Protein AF-H1LKW1-F1 (afdb_monomer_lite)

Organism: NCBI:txid797516

Foldseek 3Di:
DQVLLVVLVVLLVVLVVLLVCCLVPNDLVSLVVSLVSLVVSLVVLVVSLVVVVVDCQFDPDDDPDDGDGDPSSVSSVVSNVVSVVVSVVSVCCNVVNDCVSHDD

Structure (mmCIF, N/CA/C/O backbone):
data_AF-H1LKW1-F1
#
_entry.id   AF-H1LKW1-F1
#
loop_
_atom_site.group_PDB
_atom_site.id
_atom_site.type_symbol
_atom_site.label_atom_id
_atom_site.label_alt_id
_atom_site.label_comp_id
_atom_site.label_asym_id
_atom_site.label_entity_id
_atom_site.label_seq_id
_atom_site.pdbx_PDB_ins_code
_atom_site.Cartn_x
_atom_site.Cartn_y
_atom_site.Cartn_z
_atom_site.occupancy
_atom_site.B_iso_or_equiv
_atom_site.auth_seq_id
_atom_site.auth_comp_id
_atom_site.auth_asym_id
_atom_site.auth_atom_id
_atom_site.pdbx_PDB_model_num
ATOM 1 N N . MET A 1 1 ? 15.725 3.900 -11.790 1.00 59.69 1 MET A N 1
ATOM 2 C CA . MET A 1 1 ? 15.384 2.507 -11.413 1.00 59.69 1 MET A CA 1
ATOM 3 C C . MET A 1 1 ? 15.268 2.371 -9.898 1.00 59.69 1 MET A C 1
ATOM 5 O O . MET A 1 1 ? 14.159 2.177 -9.429 1.00 59.69 1 MET A O 1
ATOM 9 N N . ILE A 1 2 ? 16.325 2.592 -9.114 1.00 66.62 2 ILE A N 1
ATOM 10 C CA . ILE A 1 2 ? 16.284 2.420 -7.643 1.00 66.62 2 ILE A CA 1
ATOM 11 C C . ILE A 1 2 ? 15.253 3.328 -6.935 1.00 66.62 2 ILE A C 1
ATOM 13 O O . ILE A 1 2 ? 14.553 2.863 -6.045 1.00 66.62 2 ILE A O 1
ATOM 17 N N . PHE A 1 3 ? 15.081 4.580 -7.377 1.00 72.12 3 PHE A N 1
ATOM 18 C CA . PHE A 1 3 ? 14.158 5.542 -6.749 1.00 72.12 3 PHE A CA 1
ATOM 19 C C . PHE A 1 3 ? 12.703 5.051 -6.640 1.00 72.12 3 PHE A C 1
ATOM 21 O O . PHE A 1 3 ? 12.098 5.150 -5.581 1.00 72.12 3 PHE A O 1
ATOM 28 N N . ILE A 1 4 ? 12.148 4.469 -7.710 1.00 76.06 4 ILE A N 1
ATOM 29 C CA . ILE A 1 4 ? 10.761 3.969 -7.707 1.00 76.06 4 ILE A CA 1
ATOM 30 C C . ILE A 1 4 ? 10.619 2.756 -6.772 1.00 76.06 4 ILE A C 1
ATOM 32 O O . ILE A 1 4 ? 9.583 2.578 -6.144 1.00 76.06 4 ILE A O 1
ATOM 36 N N . SER A 1 5 ? 11.667 1.940 -6.642 1.00 77.69 5 SER A N 1
ATOM 37 C CA . SER A 1 5 ? 11.679 0.812 -5.707 1.00 77.69 5 SER A CA 1
ATOM 38 C C . SER A 1 5 ? 11.728 1.280 -4.254 1.00 77.69 5 SER A C 1
ATOM 40 O O . SER A 1 5 ? 11.014 0.736 -3.422 1.00 77.69 5 SER A O 1
ATOM 42 N N . ILE A 1 6 ? 12.511 2.323 -3.958 1.00 81.88 6 ILE A N 1
ATOM 43 C CA . ILE A 1 6 ? 12.526 2.955 -2.631 1.00 81.88 6 ILE A CA 1
ATOM 44 C C . ILE A 1 6 ? 11.148 3.546 -2.316 1.00 81.88 6 ILE A C 1
ATOM 46 O O . ILE A 1 6 ? 10.628 3.332 -1.227 1.00 81.88 6 ILE A O 1
ATOM 50 N N . LEU A 1 7 ? 10.527 4.233 -3.278 1.00 84.12 7 LEU A N 1
ATOM 51 C CA . LEU A 1 7 ? 9.194 4.807 -3.104 1.00 84.12 7 LEU A CA 1
ATOM 52 C C . LEU A 1 7 ? 8.131 3.736 -2.809 1.00 84.12 7 LEU A C 1
ATOM 54 O O . LEU A 1 7 ? 7.289 3.952 -1.944 1.00 84.12 7 LEU A O 1
ATOM 58 N N . ALA A 1 8 ? 8.193 2.576 -3.472 1.00 83.50 8 ALA A N 1
ATOM 59 C CA . ALA A 1 8 ? 7.295 1.454 -3.190 1.00 83.50 8 ALA A CA 1
ATOM 60 C C . ALA A 1 8 ? 7.441 0.944 -1.745 1.00 83.50 8 ALA A C 1
ATOM 62 O O . ALA A 1 8 ? 6.442 0.785 -1.053 1.00 83.50 8 ALA A O 1
ATOM 63 N N . ILE A 1 9 ? 8.678 0.788 -1.259 1.00 8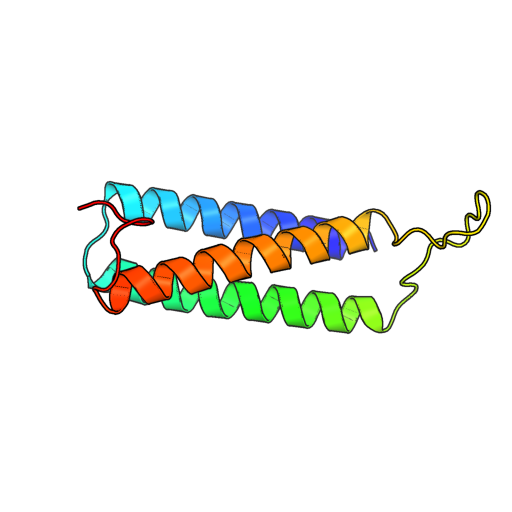5.69 9 ILE A N 1
ATOM 64 C CA . ILE A 1 9 ? 8.946 0.380 0.131 1.00 85.69 9 ILE A CA 1
ATOM 65 C C . ILE A 1 9 ? 8.409 1.417 1.128 1.00 85.69 9 ILE A C 1
ATOM 67 O O . ILE A 1 9 ? 7.853 1.053 2.161 1.00 85.69 9 ILE A O 1
ATOM 71 N N . VAL A 1 10 ? 8.550 2.713 0.827 1.00 89.44 10 VAL A N 1
ATOM 72 C CA . VAL A 1 10 ? 8.004 3.781 1.680 1.00 89.44 10 VAL A CA 1
ATOM 73 C C . VAL A 1 10 ? 6.479 3.698 1.746 1.00 89.44 10 VAL A C 1
ATOM 75 O O . VAL A 1 10 ? 5.918 3.816 2.832 1.00 89.44 10 VAL A O 1
ATOM 78 N N . ILE A 1 11 ? 5.805 3.457 0.617 1.00 88.88 11 ILE A N 1
ATOM 79 C CA . ILE A 1 11 ? 4.347 3.269 0.586 1.00 88.88 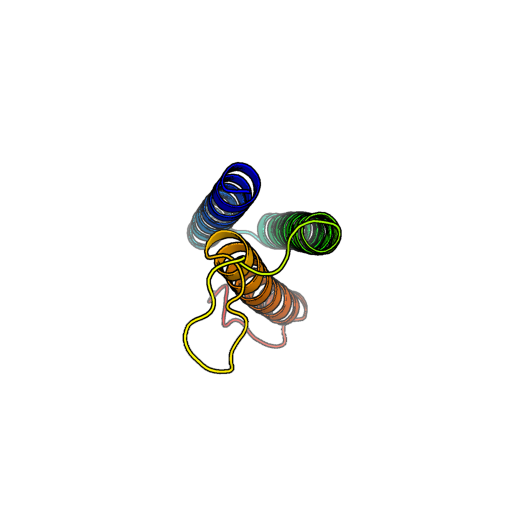11 ILE A CA 1
ATOM 80 C C . ILE A 1 11 ? 3.942 2.076 1.458 1.00 88.88 11 ILE A C 1
ATOM 82 O O . ILE A 1 11 ? 3.033 2.214 2.275 1.00 88.88 11 ILE A O 1
ATOM 86 N N . ASP A 1 12 ? 4.645 0.947 1.348 1.00 87.75 12 ASP A N 1
ATOM 87 C CA . ASP A 1 12 ? 4.374 -0.243 2.163 1.00 87.75 12 ASP A CA 1
ATOM 88 C C . ASP A 1 12 ? 4.525 0.050 3.662 1.00 87.75 12 ASP A C 1
ATOM 90 O O . ASP A 1 12 ? 3.661 -0.318 4.459 1.00 87.75 12 ASP A O 1
ATOM 94 N N . ALA A 1 13 ? 5.584 0.766 4.053 1.00 89.81 13 ALA A N 1
ATOM 95 C CA . ALA A 1 13 ? 5.821 1.145 5.444 1.00 89.81 13 ALA A CA 1
ATOM 96 C C . ALA A 1 13 ? 4.721 2.071 5.992 1.00 89.81 13 ALA A C 1
ATOM 98 O O . ALA A 1 13 ? 4.271 1.895 7.126 1.00 89.81 13 ALA A O 1
ATOM 99 N N . VAL A 1 14 ? 4.249 3.028 5.185 1.00 91.56 14 VAL A N 1
ATOM 100 C CA . VAL A 1 14 ? 3.138 3.916 5.560 1.00 91.56 14 VAL A CA 1
ATOM 101 C C . VAL A 1 14 ? 1.838 3.124 5.722 1.00 91.56 14 VAL A C 1
ATOM 103 O O . VAL A 1 14 ? 1.134 3.324 6.711 1.00 91.56 14 VAL A O 1
ATOM 106 N N . MET A 1 15 ? 1.531 2.200 4.805 1.00 90.75 15 MET A N 1
ATOM 107 C CA . MET A 1 15 ? 0.334 1.351 4.906 1.00 90.75 15 MET A CA 1
ATOM 108 C C . MET A 1 15 ? 0.389 0.436 6.132 1.00 90.75 15 MET A C 1
ATOM 110 O O . MET A 1 15 ? -0.603 0.293 6.845 1.00 90.75 15 MET A O 1
ATOM 114 N N . PHE A 1 16 ? 1.560 -0.124 6.435 1.00 89.00 16 PHE A N 1
ATOM 115 C CA . PHE A 1 16 ? 1.762 -0.921 7.641 1.00 89.00 16 PHE A CA 1
ATOM 116 C C . PHE A 1 16 ? 1.563 -0.094 8.921 1.00 89.00 16 PHE A C 1
ATOM 118 O O . PHE A 1 16 ? 0.874 -0.532 9.842 1.00 89.00 16 PHE A O 1
ATOM 125 N N . GLY A 1 17 ? 2.090 1.133 8.965 1.00 88.06 17 GLY A N 1
ATOM 126 C CA . GLY A 1 17 ? 1.851 2.056 10.077 1.00 88.06 17 GLY A CA 1
ATOM 127 C C . GLY A 1 17 ? 0.369 2.408 10.243 1.00 88.06 17 GLY A C 1
ATOM 128 O O . GLY A 1 17 ? -0.160 2.373 11.355 1.00 88.06 17 GLY A O 1
ATOM 129 N N . ALA A 1 18 ? -0.330 2.672 9.136 1.00 88.19 18 ALA A N 1
ATOM 130 C CA . ALA A 1 18 ? -1.768 2.932 9.143 1.00 88.19 18 ALA A CA 1
ATOM 131 C C . ALA A 1 18 ? -2.579 1.715 9.620 1.00 88.19 18 ALA A C 1
ATOM 133 O O . ALA A 1 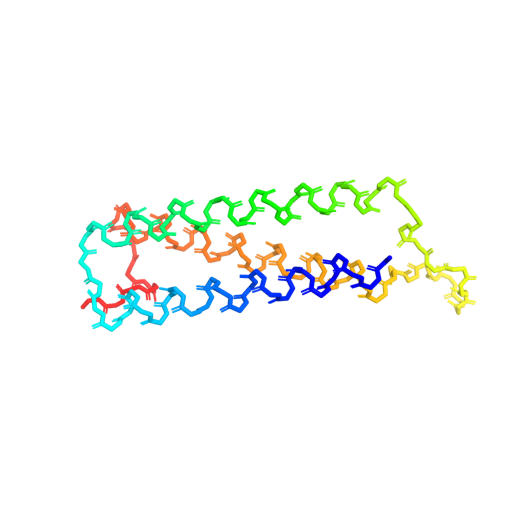18 ? -3.582 1.886 10.314 1.00 88.19 18 ALA A O 1
ATOM 134 N N . TYR A 1 19 ? -2.148 0.497 9.279 1.00 88.31 19 TYR A N 1
ATOM 135 C CA . TYR A 1 19 ? -2.738 -0.735 9.797 1.00 88.31 19 TYR A CA 1
ATOM 136 C C . TYR A 1 19 ? -2.563 -0.852 11.316 1.00 88.31 19 TYR A C 1
ATOM 138 O O . TYR A 1 19 ? -3.549 -1.089 12.005 1.00 88.31 19 TYR A O 1
ATOM 146 N N . ILE A 1 20 ? -1.358 -0.620 11.856 1.00 88.19 20 ILE A N 1
ATOM 147 C CA . ILE A 1 20 ? -1.117 -0.673 13.312 1.00 88.19 20 ILE A CA 1
ATOM 148 C C . ILE A 1 20 ? -2.009 0.328 14.051 1.00 88.19 20 ILE A C 1
ATOM 150 O O . ILE A 1 20 ? -2.614 -0.012 15.067 1.00 88.19 20 ILE A O 1
ATOM 154 N N . PHE A 1 21 ? -2.120 1.552 13.532 1.00 87.12 21 PHE A N 1
ATOM 155 C CA . PHE A 1 21 ? -2.975 2.574 14.130 1.00 87.12 21 PHE A CA 1
ATOM 156 C C . PHE A 1 21 ? -4.445 2.134 14.175 1.00 87.12 21 PHE A C 1
ATOM 158 O O . PHE A 1 21 ? -5.100 2.247 15.211 1.00 87.12 21 PHE A O 1
ATOM 165 N N . GLN A 1 22 ? -4.952 1.581 13.072 1.00 86.31 22 GLN A N 1
ATOM 166 C CA . GLN A 1 22 ? -6.315 1.052 13.005 1.00 86.31 22 GLN A CA 1
ATOM 167 C C . GLN A 1 22 ? -6.506 -0.186 13.880 1.00 86.31 22 GLN A C 1
ATOM 169 O O . GLN A 1 22 ? -7.566 -0.354 14.461 1.00 86.31 22 GLN A O 1
ATOM 174 N N . TYR A 1 23 ? -5.495 -1.036 14.018 1.00 85.38 23 TYR A N 1
ATOM 175 C CA . TYR A 1 23 ? -5.571 -2.200 14.892 1.00 85.38 23 TYR A CA 1
ATOM 176 C C . TYR A 1 23 ? -5.713 -1.797 16.370 1.00 85.38 23 TYR A C 1
ATOM 178 O O . TYR A 1 23 ? -6.443 -2.441 17.114 1.00 85.38 23 TYR A O 1
ATOM 186 N N . GLN A 1 24 ? -5.052 -0.717 16.801 1.00 85.06 24 GLN A N 1
ATOM 187 C CA . GLN A 1 24 ? -5.079 -0.277 18.202 1.00 85.06 24 GLN A CA 1
ATOM 188 C C . GLN A 1 24 ? -6.265 0.631 18.552 1.00 85.06 24 GLN A C 1
ATOM 190 O O . GLN A 1 24 ? -6.811 0.527 19.648 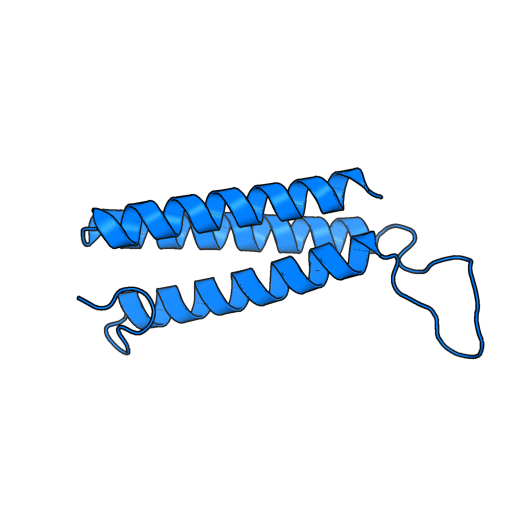1.00 85.06 24 GLN A O 1
ATOM 195 N N . PHE A 1 25 ? -6.659 1.530 17.647 1.00 81.69 25 PHE A N 1
ATOM 196 C CA . PHE A 1 25 ? -7.650 2.581 17.926 1.00 81.69 25 PHE A CA 1
ATOM 197 C C . PHE A 1 25 ? -8.845 2.554 16.965 1.00 81.69 25 PHE A C 1
ATOM 199 O O . PHE A 1 25 ? -9.613 3.517 16.887 1.00 81.69 25 PHE A O 1
ATOM 206 N N . GLY A 1 26 ? -8.989 1.483 16.185 1.00 75.31 26 GLY A N 1
ATOM 207 C CA . GLY A 1 26 ? -9.902 1.457 15.056 1.00 75.31 26 GLY A CA 1
ATOM 208 C C . GLY A 1 26 ? -11.374 1.353 15.435 1.00 75.31 26 GLY A C 1
ATOM 209 O O . GLY A 1 26 ? -11.803 0.458 16.162 1.00 75.31 26 GLY A O 1
ATOM 210 N N . ASN A 1 27 ? -12.174 2.234 14.846 1.00 81.38 27 ASN A N 1
ATOM 211 C CA . ASN A 1 27 ? -13.627 2.155 14.799 1.00 81.38 27 ASN A CA 1
ATOM 212 C C . ASN A 1 27 ? -14.099 1.876 13.356 1.00 81.38 27 ASN A C 1
ATOM 214 O O . ASN A 1 27 ? -13.311 1.813 12.414 1.00 81.38 27 ASN A O 1
ATOM 218 N N . GLN A 1 28 ? -15.408 1.715 13.145 1.00 80.25 28 GLN A N 1
ATOM 219 C CA . GLN A 1 28 ? -15.945 1.410 11.809 1.00 80.25 28 GLN A CA 1
ATOM 220 C C . GLN A 1 28 ? -15.544 2.445 10.739 1.00 80.25 28 GLN A C 1
ATOM 222 O O . GLN A 1 28 ? -15.272 2.093 9.588 1.00 80.25 28 GLN A O 1
ATOM 227 N N . VAL A 1 29 ? -15.479 3.723 11.120 1.00 82.62 29 VAL A N 1
ATOM 228 C CA . VAL A 1 29 ? -15.119 4.819 10.214 1.00 82.62 29 VAL A CA 1
ATOM 229 C C . VAL A 1 29 ? -13.641 4.740 9.837 1.00 82.62 29 VAL A C 1
ATOM 231 O O . VAL A 1 29 ? -13.309 4.854 8.659 1.00 82.62 29 VAL A O 1
ATOM 234 N N . SER A 1 30 ? -12.751 4.471 10.796 1.00 83.38 30 SER A N 1
ATOM 235 C CA . SER A 1 30 ? -11.319 4.345 10.523 1.00 83.38 30 SER A CA 1
ATOM 236 C C . SER A 1 30 ? -11.004 3.153 9.626 1.00 83.38 30 SER A C 1
ATOM 238 O O . SER A 1 30 ? -10.153 3.291 8.758 1.00 83.38 30 SER A O 1
ATOM 240 N N . TYR A 1 31 ? -11.711 2.024 9.769 1.00 82.69 31 TYR A N 1
ATOM 241 C CA . TYR A 1 31 ? -11.529 0.866 8.882 1.00 82.69 31 TYR A CA 1
ATOM 242 C C . TYR A 1 31 ? -11.950 1.171 7.443 1.00 82.69 31 TYR A C 1
ATOM 244 O O . TYR A 1 31 ? -11.274 0.778 6.493 1.00 82.69 31 TYR A O 1
ATOM 252 N N . THR A 1 32 ? -13.032 1.933 7.272 1.00 82.06 32 THR A N 1
ATOM 253 C CA . THR A 1 32 ? -13.499 2.363 5.946 1.00 82.06 32 THR A CA 1
ATOM 254 C C . THR A 1 32 ? -12.505 3.333 5.296 1.00 82.06 32 THR A C 1
ATOM 256 O O . THR A 1 32 ? -12.172 3.195 4.118 1.00 82.06 32 THR A O 1
ATOM 259 N N . LEU A 1 33 ? -11.972 4.288 6.066 1.00 85.81 33 LEU A N 1
ATOM 260 C CA . LEU A 1 33 ? -10.930 5.207 5.596 1.00 85.81 33 LEU A CA 1
ATOM 261 C C . LEU A 1 33 ? -9.612 4.481 5.293 1.00 85.81 33 LEU A C 1
ATOM 263 O O . LEU A 1 33 ? -8.964 4.778 4.290 1.00 85.81 33 LEU A O 1
ATOM 267 N N . GLY A 1 34 ? -9.242 3.500 6.116 1.00 86.62 34 GLY A N 1
ATOM 268 C CA . GLY A 1 34 ? -8.086 2.640 5.889 1.00 86.62 34 GLY A CA 1
ATOM 269 C C . GLY A 1 34 ? -8.208 1.827 4.609 1.00 86.62 34 GLY A C 1
ATOM 270 O O . GLY A 1 34 ? -7.259 1.777 3.832 1.00 86.62 34 GLY A O 1
ATOM 271 N N . MET A 1 35 ? -9.393 1.277 4.323 1.00 86.00 35 MET A N 1
ATOM 272 C CA . MET A 1 35 ? -9.661 0.595 3.056 1.00 86.00 35 MET A CA 1
ATOM 273 C C . MET A 1 35 ? -9.465 1.536 1.863 1.00 86.00 35 MET A C 1
ATOM 275 O O . MET A 1 35 ? -8.800 1.165 0.899 1.00 86.00 35 MET A O 1
ATOM 279 N N . LEU A 1 36 ? -9.998 2.761 1.922 1.00 88.94 36 LEU A N 1
ATOM 280 C CA . LEU A 1 36 ? -9.814 3.748 0.852 1.00 88.94 36 LEU A CA 1
ATOM 281 C C . LEU A 1 36 ? -8.332 4.087 0.640 1.00 88.94 36 LEU A C 1
ATOM 283 O O . LEU A 1 36 ? -7.865 4.104 -0.500 1.00 88.94 36 LEU A O 1
ATOM 287 N N . ALA A 1 37 ? -7.577 4.295 1.720 1.00 89.19 37 ALA A N 1
ATOM 288 C CA . ALA A 1 37 ? -6.136 4.520 1.644 1.00 89.19 37 ALA A CA 1
ATOM 289 C C . ALA A 1 37 ? -5.403 3.319 1.018 1.00 89.19 37 ALA A C 1
ATOM 291 O O . ALA A 1 37 ? -4.570 3.506 0.129 1.00 89.19 37 ALA A O 1
ATOM 292 N N . GLN A 1 38 ? -5.774 2.094 1.402 1.00 88.81 38 GLN A N 1
ATOM 293 C CA . GLN A 1 38 ? -5.222 0.854 0.858 1.00 88.81 38 GLN A CA 1
ATOM 294 C C . GLN A 1 38 ? -5.509 0.715 -0.647 1.00 88.81 38 GLN A C 1
ATOM 296 O O . GLN A 1 38 ? -4.620 0.332 -1.411 1.00 88.81 38 GLN A O 1
ATOM 301 N N . VAL A 1 39 ? -6.718 1.072 -1.108 1.00 89.19 39 VAL A N 1
ATOM 302 C CA . VAL A 1 39 ? -7.071 1.106 -2.541 1.00 89.19 39 VAL A CA 1
ATOM 303 C C . VAL A 1 39 ? -6.169 2.084 -3.289 1.00 89.19 39 VAL A C 1
ATOM 305 O O . VAL A 1 39 ? -5.570 1.715 -4.301 1.00 89.19 39 VAL A O 1
ATOM 308 N N . ILE A 1 40 ? -6.038 3.316 -2.788 1.00 90.88 40 ILE A N 1
ATOM 309 C CA . ILE A 1 40 ? -5.230 4.365 -3.426 1.00 90.88 40 ILE A CA 1
ATOM 310 C C . ILE A 1 40 ? -3.759 3.940 -3.504 1.00 90.88 40 ILE A C 1
ATOM 312 O O . ILE A 1 40 ? -3.142 4.052 -4.565 1.00 90.88 40 ILE A O 1
ATOM 316 N N . ALA A 1 41 ? -3.207 3.396 -2.418 1.00 88.56 41 ALA A N 1
ATOM 317 C CA . ALA A 1 41 ? -1.833 2.903 -2.372 1.00 88.56 41 ALA A CA 1
ATOM 318 C C . ALA A 1 41 ? -1.600 1.750 -3.357 1.00 88.56 41 ALA A C 1
ATOM 320 O O . ALA A 1 41 ? -0.622 1.751 -4.108 1.00 88.56 41 ALA A O 1
ATOM 321 N N . THR A 1 42 ? -2.538 0.803 -3.423 1.00 87.69 42 THR A N 1
ATOM 322 C CA . THR A 1 42 ? -2.466 -0.326 -4.358 1.00 87.69 42 THR A CA 1
ATOM 323 C C . THR A 1 42 ? -2.509 0.160 -5.810 1.00 87.69 42 THR A C 1
ATOM 325 O O . THR A 1 42 ? -1.698 -0.274 -6.629 1.00 87.69 42 THR A O 1
ATOM 328 N N . LEU A 1 43 ? -3.390 1.111 -6.141 1.00 89.12 43 LEU A N 1
ATOM 329 C CA . LEU A 1 43 ? -3.452 1.717 -7.476 1.00 89.12 43 LEU A CA 1
ATOM 330 C C . LEU A 1 43 ? -2.168 2.478 -7.826 1.00 89.12 43 LEU A C 1
ATOM 332 O O . LEU A 1 43 ? -1.682 2.362 -8.954 1.00 89.12 43 LEU A O 1
ATOM 336 N N . ALA A 1 44 ? -1.582 3.203 -6.870 1.00 86.56 44 ALA A N 1
ATOM 337 C CA . ALA A 1 44 ? -0.302 3.879 -7.060 1.00 86.56 44 ALA A CA 1
ATOM 338 C C . ALA A 1 44 ? 0.821 2.874 -7.372 1.00 86.56 44 ALA A C 1
ATOM 340 O O . ALA A 1 44 ? 1.561 3.070 -8.337 1.00 86.56 44 ALA A O 1
ATOM 341 N N . LEU A 1 45 ? 0.903 1.757 -6.639 1.00 84.62 45 LEU A N 1
ATOM 342 C CA . LEU A 1 45 ? 1.871 0.684 -6.901 1.00 84.62 45 LEU A CA 1
ATOM 343 C C . LEU A 1 45 ? 1.659 0.027 -8.274 1.00 84.62 45 LEU A C 1
ATOM 345 O O . LEU A 1 45 ? 2.627 -0.229 -8.995 1.00 84.62 45 LEU A O 1
ATOM 349 N N . VAL A 1 46 ? 0.406 -0.190 -8.688 1.00 84.38 46 VAL A N 1
ATOM 350 C CA . VAL A 1 46 ? 0.078 -0.702 -10.029 1.00 84.38 46 VAL A CA 1
ATOM 351 C C . VAL A 1 46 ? 0.522 0.283 -11.114 1.00 84.38 46 VAL A C 1
ATOM 353 O O . VAL A 1 46 ? 1.181 -0.118 -12.077 1.00 84.38 46 VAL A O 1
ATOM 356 N N . ALA A 1 47 ? 0.230 1.576 -10.957 1.00 82.88 47 ALA A N 1
ATOM 357 C CA . ALA A 1 47 ? 0.655 2.613 -11.896 1.00 82.88 47 ALA A CA 1
ATOM 358 C C . ALA A 1 47 ? 2.188 2.713 -11.978 1.00 82.88 47 ALA A C 1
ATOM 360 O O . ALA A 1 47 ? 2.753 2.815 -13.075 1.00 82.88 47 ALA A O 1
ATOM 361 N N . MET A 1 48 ? 2.879 2.603 -10.838 1.00 78.56 48 MET A N 1
ATOM 362 C CA . MET A 1 48 ? 4.338 2.533 -10.779 1.00 78.56 48 MET A CA 1
ATOM 363 C C . MET A 1 48 ? 4.866 1.301 -11.510 1.00 78.56 48 MET A C 1
ATOM 365 O O . MET A 1 48 ? 5.782 1.442 -12.317 1.00 78.56 48 MET A O 1
ATOM 369 N N . ARG A 1 49 ? 4.264 0.118 -11.326 1.00 78.50 49 ARG A N 1
ATOM 370 C CA . ARG A 1 49 ? 4.630 -1.110 -12.054 1.00 78.50 49 ARG A CA 1
ATOM 371 C C . ARG A 1 49 ? 4.464 -0.957 -13.567 1.00 78.50 49 ARG A C 1
ATOM 373 O O . ARG A 1 49 ? 5.351 -1.365 -14.323 1.00 78.50 49 ARG A O 1
ATOM 380 N N . VAL A 1 50 ? 3.350 -0.386 -14.029 1.00 75.94 50 VAL A N 1
ATOM 381 C CA . VAL A 1 50 ? 3.090 -0.156 -15.464 1.00 75.94 50 VAL A CA 1
ATOM 382 C C . VAL A 1 50 ? 4.075 0.867 -16.038 1.00 75.94 50 VAL A C 1
ATOM 384 O O . VAL A 1 50 ? 4.593 0.677 -17.140 1.00 75.94 50 VAL A O 1
ATOM 387 N N . SER A 1 51 ? 4.413 1.906 -15.275 1.00 69.94 51 SER A N 1
ATOM 388 C CA . SER A 1 51 ? 5.421 2.900 -15.667 1.00 69.94 51 SER A CA 1
ATOM 389 C C . SER A 1 51 ? 6.824 2.285 -15.726 1.00 69.94 51 SER A C 1
ATOM 391 O O . SER A 1 51 ? 7.554 2.494 -16.693 1.00 69.94 51 SER A O 1
ATOM 393 N N . TYR A 1 52 ? 7.167 1.421 -14.766 1.00 67.88 52 TYR A N 1
ATOM 394 C CA . TYR A 1 52 ? 8.396 0.619 -14.771 1.00 67.88 52 TYR A CA 1
ATOM 395 C C . TYR A 1 52 ? 8.464 -0.323 -15.977 1.00 67.88 52 TYR A C 1
ATOM 397 O O . TYR A 1 52 ? 9.521 -0.535 -16.570 1.00 67.88 52 TYR A O 1
ATOM 405 N N . SER A 1 53 ? 7.307 -0.853 -16.371 1.00 60.19 53 SER A N 1
ATOM 406 C CA . SER A 1 53 ? 7.141 -1.715 -17.534 1.00 60.19 53 SER A CA 1
ATOM 407 C C . SER A 1 53 ? 7.385 -0.976 -18.861 1.00 60.19 53 SER A C 1
ATOM 409 O O . SER A 1 53 ? 7.643 -1.616 -19.876 1.00 60.19 53 SER A O 1
ATOM 411 N N . LYS A 1 54 ? 7.379 0.358 -18.907 1.00 57.41 54 LYS A N 1
ATOM 412 C CA . LYS A 1 54 ? 7.793 1.098 -20.112 1.00 57.41 54 LYS A CA 1
ATOM 413 C C . LYS A 1 54 ? 9.319 1.305 -20.207 1.00 57.41 54 LYS A C 1
ATOM 415 O O . LYS A 1 54 ? 9.798 1.709 -21.259 1.00 57.41 54 LYS A O 1
ATOM 420 N N . GLY A 1 55 ? 10.083 0.995 -19.151 1.00 59.19 55 GLY A N 1
ATOM 421 C CA . GLY A 1 55 ? 11.553 1.077 -19.111 1.00 59.19 55 GLY A CA 1
ATOM 422 C C . GLY A 1 55 ? 12.280 -0.267 -19.312 1.00 59.19 55 GLY A C 1
ATOM 423 O O . GLY A 1 55 ? 11.679 -1.271 -19.698 1.00 59.19 55 GLY A O 1
ATOM 424 N N . LYS A 1 56 ? 13.596 -0.312 -19.025 1.00 55.91 56 LYS A N 1
ATOM 425 C CA . LYS A 1 56 ? 14.415 -1.547 -19.039 1.00 55.91 56 LYS A CA 1
ATOM 426 C C . LYS A 1 56 ? 13.937 -2.517 -17.944 1.00 55.91 56 LYS A C 1
ATOM 428 O O . LYS A 1 56 ? 14.429 -2.492 -16.822 1.00 55.91 56 LYS A O 1
ATOM 433 N N . ARG A 1 57 ? 12.964 -3.372 -18.281 1.00 55.75 57 ARG A N 1
ATOM 434 C CA . ARG A 1 57 ? 12.421 -4.428 -17.397 1.00 55.75 57 ARG A CA 1
ATOM 435 C C . ARG A 1 57 ? 13.464 -5.484 -17.016 1.00 55.75 57 ARG A C 1
ATOM 437 O O . ARG A 1 57 ? 13.358 -6.111 -15.966 1.00 55.75 57 ARG A O 1
ATOM 444 N N . TRP A 1 58 ? 14.466 -5.656 -17.867 1.00 54.28 58 TRP A N 1
ATOM 445 C CA . TRP A 1 58 ? 15.419 -6.754 -17.824 1.00 54.28 58 TRP A CA 1
ATOM 446 C C . TRP A 1 58 ? 16.828 -6.199 -17.665 1.00 54.28 58 TRP A C 1
ATOM 448 O O . TRP A 1 58 ? 17.185 -5.213 -18.321 1.00 54.28 58 TRP A O 1
ATOM 458 N N . THR A 1 59 ? 17.621 -6.825 -16.805 1.00 51.06 59 THR A N 1
ATOM 459 C CA . THR A 1 59 ? 19.046 -6.522 -16.699 1.00 51.06 59 THR A CA 1
ATOM 460 C C . THR A 1 59 ? 19.747 -6.885 -18.016 1.00 51.06 59 THR A C 1
ATOM 462 O O . THR A 1 59 ? 19.335 -7.788 -18.746 1.00 51.06 59 THR A O 1
ATOM 465 N N . ASN A 1 60 ? 20.813 -6.156 -18.361 1.00 55.06 60 ASN A N 1
ATOM 466 C CA . ASN A 1 60 ? 21.692 -6.533 -19.481 1.00 55.06 60 ASN A CA 1
ATOM 467 C C . ASN A 1 60 ? 22.654 -7.676 -19.103 1.00 55.06 60 ASN A C 1
ATOM 469 O O . ASN A 1 60 ? 23.400 -8.152 -19.956 1.00 55.06 60 ASN A O 1
ATOM 473 N N . TRP A 1 61 ? 22.648 -8.092 -17.836 1.00 45.75 61 TRP A N 1
ATOM 474 C CA . TRP A 1 61 ? 23.451 -9.186 -17.310 1.00 45.75 61 TRP A CA 1
ATOM 475 C C . TRP A 1 61 ? 22.750 -10.515 -17.607 1.00 45.75 61 TRP A C 1
ATOM 477 O O . TRP A 1 61 ? 21.560 -10.659 -17.340 1.00 45.75 61 TRP A O 1
ATOM 487 N N . ARG A 1 62 ? 23.469 -11.451 -18.236 1.00 52.62 62 ARG A N 1
ATOM 488 C CA . ARG A 1 62 ? 22.935 -12.737 -18.706 1.00 52.62 62 ARG A CA 1
ATOM 489 C C . ARG A 1 62 ? 23.731 -13.903 -18.111 1.00 52.62 62 ARG A C 1
ATOM 491 O O . ARG A 1 62 ? 24.656 -14.380 -18.770 1.00 52.62 62 ARG A O 1
ATOM 498 N N . PRO A 1 63 ? 23.392 -14.410 -16.921 1.00 50.44 63 PRO A N 1
ATOM 499 C CA . PRO A 1 63 ? 23.748 -15.773 -16.575 1.00 50.44 63 PRO A CA 1
ATOM 500 C C . PRO A 1 63 ? 22.739 -16.707 -17.270 1.00 50.44 63 PRO A C 1
ATOM 502 O O . PRO A 1 63 ? 21.533 -16.556 -17.118 1.00 50.44 63 PRO A O 1
ATOM 505 N N . TYR A 1 64 ? 23.236 -17.598 -18.131 1.00 49.44 64 TYR A N 1
ATOM 506 C CA . TYR A 1 64 ? 22.560 -18.787 -18.682 1.00 49.44 64 TYR A CA 1
ATOM 507 C C . TYR A 1 64 ? 21.006 -18.789 -18.711 1.00 49.44 64 TYR A C 1
ATOM 509 O O . TYR A 1 64 ? 20.335 -19.178 -17.760 1.00 49.44 64 TYR A O 1
ATOM 517 N N . GLY A 1 65 ? 20.422 -18.433 -19.861 1.00 56.28 65 GLY A N 1
ATOM 518 C CA . GLY A 1 65 ? 19.046 -18.811 -20.233 1.00 56.28 65 GLY A CA 1
ATOM 519 C C . GLY A 1 65 ? 17.885 -18.031 -19.599 1.00 56.28 65 GLY A C 1
ATOM 520 O O . GLY A 1 65 ? 16.800 -18.033 -20.177 1.00 56.28 65 GLY A O 1
ATOM 521 N N . TYR A 1 66 ? 18.092 -17.307 -18.496 1.00 52.81 66 TYR A N 1
ATOM 522 C CA . TYR A 1 66 ? 17.041 -16.519 -17.842 1.00 52.81 66 TYR A CA 1
ATOM 523 C C . TYR A 1 66 ? 17.349 -15.020 -17.900 1.00 52.81 66 TYR A C 1
ATOM 525 O O . TYR A 1 66 ? 18.441 -14.572 -17.558 1.00 52.81 66 TYR A O 1
ATOM 533 N N . ARG A 1 67 ? 16.376 -14.210 -18.341 1.00 52.41 67 ARG A N 1
ATOM 534 C CA . ARG A 1 67 ? 16.441 -12.761 -18.119 1.00 52.41 67 ARG A CA 1
ATOM 535 C C . ARG A 1 67 ? 15.939 -12.482 -16.712 1.00 52.41 67 ARG A C 1
ATOM 537 O O . ARG A 1 67 ? 14.751 -12.626 -16.438 1.00 52.41 67 ARG A O 1
ATOM 544 N N . GLU A 1 68 ? 16.833 -12.050 -15.840 1.00 52.88 68 GLU A N 1
ATOM 545 C CA . GLU A 1 68 ? 16.454 -11.647 -14.495 1.00 52.88 68 GLU A CA 1
ATOM 546 C C . GLU A 1 68 ? 15.713 -10.298 -14.555 1.00 52.88 68 GLU A C 1
ATOM 548 O O . GLU A 1 68 ? 16.179 -9.346 -15.206 1.00 52.88 68 GLU A O 1
ATOM 553 N N . PRO A 1 69 ? 14.534 -10.177 -13.915 1.00 57.94 69 PRO A N 1
ATOM 554 C CA . PRO A 1 69 ? 13.968 -8.868 -13.653 1.00 57.94 69 PRO A CA 1
ATOM 555 C C . PRO A 1 69 ? 14.980 -8.063 -12.840 1.00 57.94 69 PRO A C 1
ATOM 557 O O . PRO A 1 69 ? 15.631 -8.587 -11.938 1.00 57.94 69 PRO A O 1
ATOM 560 N N . THR A 1 70 ? 15.119 -6.773 -13.140 1.00 63.19 70 THR A N 1
ATOM 561 C CA . THR A 1 70 ? 16.011 -5.926 -12.335 1.00 63.19 70 THR A CA 1
ATOM 562 C C . THR A 1 70 ? 15.589 -6.001 -10.866 1.00 63.19 70 THR A C 1
ATOM 564 O O . THR A 1 70 ? 14.394 -5.908 -10.596 1.00 63.19 70 THR A O 1
ATOM 567 N N . PHE A 1 71 ? 16.536 -6.114 -9.926 1.00 64.94 71 PHE A N 1
ATOM 568 C CA . PHE A 1 71 ? 16.274 -6.195 -8.477 1.00 64.94 71 PHE A CA 1
ATOM 569 C C . PHE A 1 71 ? 15.191 -5.198 -8.008 1.00 64.94 71 PHE A C 1
ATOM 571 O O . PHE A 1 71 ? 14.257 -5.554 -7.296 1.00 64.94 71 PHE A O 1
ATOM 578 N N . GLY A 1 72 ? 15.231 -3.966 -8.530 1.00 67.31 72 GLY A N 1
ATOM 579 C CA . GLY A 1 72 ? 14.229 -2.935 -8.251 1.00 67.31 72 GLY A CA 1
ATOM 580 C C . GLY A 1 72 ? 12.810 -3.199 -8.789 1.00 67.31 72 GLY A C 1
ATOM 581 O O . GLY A 1 72 ? 11.840 -2.781 -8.161 1.00 67.31 72 GLY A O 1
ATOM 582 N N . TYR A 1 73 ? 12.659 -3.888 -9.923 1.00 69.88 73 TYR A N 1
ATOM 583 C CA . TYR A 1 73 ? 11.353 -4.294 -10.459 1.00 69.88 73 TYR A CA 1
ATOM 584 C C . TYR A 1 73 ? 10.752 -5.451 -9.651 1.00 69.88 73 TYR A C 1
ATOM 586 O O . TYR A 1 73 ? 9.548 -5.455 -9.409 1.00 69.88 73 TYR A O 1
ATOM 594 N N . GLY A 1 74 ? 11.588 -6.389 -9.186 1.00 73.12 74 GLY A N 1
ATOM 595 C CA . GLY A 1 74 ? 11.158 -7.473 -8.297 1.00 73.12 74 GLY A CA 1
ATOM 596 C C . GLY A 1 74 ? 10.511 -6.945 -7.015 1.00 73.12 74 GLY A C 1
ATOM 597 O O . GLY A 1 74 ? 9.409 -7.367 -6.675 1.00 73.12 74 GLY A O 1
ATOM 598 N N . ILE A 1 75 ? 11.134 -5.946 -6.380 1.00 79.25 75 ILE A N 1
ATOM 599 C CA . ILE A 1 75 ? 10.595 -5.281 -5.181 1.00 79.25 75 ILE A CA 1
ATOM 600 C C . ILE A 1 75 ? 9.196 -4.712 -5.447 1.00 79.25 75 ILE A C 1
ATOM 602 O O . ILE A 1 75 ? 8.260 -5.045 -4.733 1.00 79.25 75 ILE A O 1
ATOM 606 N N . VAL A 1 76 ? 9.021 -3.926 -6.517 1.00 81.19 76 VAL A N 1
ATOM 607 C CA . VAL A 1 76 ? 7.720 -3.310 -6.850 1.00 81.19 76 VAL A CA 1
ATOM 608 C C . VAL A 1 76 ? 6.635 -4.366 -7.096 1.00 81.19 76 VAL A C 1
ATOM 610 O O . VAL A 1 76 ? 5.481 -4.166 -6.724 1.00 81.19 76 VAL A O 1
ATOM 613 N N . VAL A 1 77 ? 6.987 -5.497 -7.717 1.00 80.88 77 VAL A N 1
ATOM 614 C CA . VAL A 1 77 ? 6.045 -6.601 -7.953 1.00 80.88 77 VAL A CA 1
ATOM 615 C C . VAL A 1 77 ? 5.628 -7.261 -6.641 1.00 80.88 77 VAL A C 1
ATOM 617 O O . VAL A 1 77 ? 4.435 -7.474 -6.435 1.00 80.88 77 VAL A O 1
ATOM 620 N N . VAL A 1 78 ? 6.577 -7.555 -5.751 1.00 84.31 78 VAL A N 1
ATOM 621 C CA . VAL A 1 78 ? 6.279 -8.152 -4.441 1.00 84.31 78 VAL A CA 1
ATOM 622 C C . VAL A 1 78 ? 5.428 -7.200 -3.595 1.00 84.31 78 VAL A C 1
ATOM 624 O O . VAL A 1 78 ? 4.388 -7.621 -3.092 1.00 84.31 78 VAL A O 1
ATOM 627 N N . SER A 1 79 ? 5.787 -5.913 -3.531 1.00 85.00 79 SER A N 1
ATOM 628 C CA . SER A 1 79 ? 4.997 -4.869 -2.861 1.00 85.00 79 SER A CA 1
ATOM 629 C C . SER A 1 79 ? 3.561 -4.808 -3.384 1.00 85.00 79 SER A C 1
ATOM 631 O O . SER A 1 79 ? 2.608 -4.783 -2.606 1.00 85.00 79 SER A O 1
ATOM 633 N N . MET A 1 80 ? 3.375 -4.843 -4.709 1.00 85.44 80 MET A N 1
ATOM 634 C CA . MET A 1 80 ? 2.041 -4.851 -5.315 1.00 85.44 80 MET A CA 1
ATOM 635 C C . MET A 1 80 ? 1.232 -6.085 -4.891 1.00 85.44 80 MET A C 1
ATOM 637 O O . MET A 1 80 ? 0.058 -5.949 -4.555 1.00 85.44 80 MET A O 1
ATOM 641 N N . ILE A 1 81 ? 1.837 -7.277 -4.911 1.00 87.88 81 ILE A N 1
ATOM 642 C CA . ILE A 1 81 ? 1.152 -8.524 -4.541 1.00 87.88 81 ILE A CA 1
ATOM 643 C C . ILE A 1 81 ? 0.704 -8.474 -3.077 1.00 87.88 81 ILE A C 1
ATOM 645 O O . ILE A 1 81 ? -0.453 -8.772 -2.789 1.00 87.88 81 ILE A O 1
ATOM 649 N N . ILE A 1 82 ? 1.587 -8.054 -2.168 1.00 88.31 82 ILE A N 1
ATOM 650 C CA . ILE A 1 82 ? 1.271 -7.952 -0.739 1.00 88.31 82 ILE A CA 1
ATOM 651 C C . ILE A 1 82 ? 0.121 -6.965 -0.514 1.00 88.31 82 ILE A C 1
ATOM 653 O O . ILE A 1 82 ? -0.866 -7.318 0.130 1.00 88.31 82 ILE A O 1
ATOM 657 N N . ASN A 1 83 ? 0.188 -5.761 -1.093 1.00 88.69 83 ASN A N 1
ATOM 658 C CA . ASN A 1 83 ? -0.875 -4.764 -0.923 1.00 88.69 83 ASN A CA 1
ATOM 659 C C . ASN A 1 83 ? -2.219 -5.222 -1.497 1.00 88.69 83 ASN A C 1
ATOM 661 O O . ASN A 1 83 ? -3.252 -4.924 -0.902 1.00 88.69 83 ASN A O 1
ATOM 665 N N . LEU A 1 84 ? -2.217 -5.973 -2.603 1.00 87.44 84 LEU A N 1
ATOM 666 C CA . LEU A 1 84 ? -3.433 -6.550 -3.177 1.00 87.44 84 LEU A CA 1
ATOM 667 C C . LEU A 1 84 ? -4.078 -7.570 -2.226 1.00 87.44 84 LEU A C 1
ATOM 669 O O . LEU A 1 84 ? -5.294 -7.555 -2.047 1.00 87.44 84 LEU A O 1
ATOM 673 N N . ILE A 1 85 ? -3.272 -8.433 -1.598 1.00 89.50 85 ILE A N 1
ATOM 674 C CA . ILE A 1 85 ? -3.753 -9.408 -0.609 1.00 89.50 85 ILE A CA 1
ATOM 675 C C . ILE A 1 85 ? -4.340 -8.681 0.603 1.00 89.50 85 ILE A C 1
ATOM 677 O O . ILE A 1 85 ? -5.446 -9.003 1.032 1.00 89.50 85 ILE A O 1
ATOM 681 N N . VAL A 1 86 ? -3.639 -7.671 1.124 1.00 87.38 86 VAL A N 1
ATOM 682 C CA . VAL A 1 86 ? -4.128 -6.858 2.248 1.00 87.38 86 VAL A CA 1
ATOM 683 C C . VAL A 1 86 ? -5.439 -6.165 1.880 1.00 87.38 86 VAL A C 1
ATOM 685 O O . VAL A 1 86 ? -6.394 -6.224 2.648 1.00 87.38 86 VAL A O 1
ATOM 688 N N . LEU A 1 87 ? -5.536 -5.575 0.686 1.00 86.88 87 LEU A N 1
ATOM 689 C CA . LEU A 1 87 ? -6.764 -4.942 0.208 1.00 86.88 87 LEU A CA 1
ATOM 690 C C . LEU A 1 87 ? -7.934 -5.934 0.119 1.00 86.88 87 LEU A C 1
ATOM 692 O O . LEU A 1 87 ? -9.045 -5.620 0.544 1.00 86.88 87 LEU A O 1
ATOM 696 N N . PHE A 1 88 ? -7.690 -7.132 -0.413 1.00 87.00 88 PHE A N 1
ATOM 697 C CA . PHE A 1 88 ? -8.699 -8.188 -0.496 1.00 87.00 88 PHE A CA 1
ATOM 698 C C . PHE A 1 88 ? -9.225 -8.573 0.890 1.00 87.00 88 PHE A C 1
ATOM 700 O O . PHE A 1 88 ? -10.432 -8.635 1.125 1.00 87.00 88 PHE A O 1
ATOM 707 N N . LEU A 1 89 ? -8.307 -8.769 1.828 1.00 85.94 89 LEU A N 1
ATOM 708 C CA . LEU A 1 89 ? -8.618 -9.092 3.207 1.00 85.94 89 LEU A CA 1
ATOM 709 C C . LEU A 1 89 ? -9.349 -7.928 3.932 1.00 85.94 89 LEU A C 1
ATOM 711 O O . LEU A 1 89 ? -10.227 -8.191 4.754 1.00 85.94 89 LEU A O 1
ATOM 715 N N . TYR A 1 90 ? -9.071 -6.658 3.593 1.00 84.50 90 TYR A N 1
ATOM 716 C CA . TYR A 1 90 ? -9.838 -5.492 4.079 1.00 84.50 90 TYR A CA 1
ATOM 717 C C . TYR A 1 90 ? -11.287 -5.549 3.590 1.00 84.50 90 TYR A C 1
ATOM 719 O O . TYR A 1 90 ? -12.215 -5.283 4.354 1.00 84.50 90 TYR A O 1
ATOM 727 N N . GLY A 1 91 ? -11.484 -5.941 2.328 1.00 80.75 91 GLY A N 1
ATOM 728 C CA . GLY A 1 91 ? -12.810 -6.181 1.766 1.00 80.75 91 GLY A CA 1
ATOM 729 C C . GLY A 1 91 ? -13.581 -7.226 2.572 1.00 80.75 91 GLY A C 1
ATOM 730 O O . GLY A 1 91 ? -14.698 -6.955 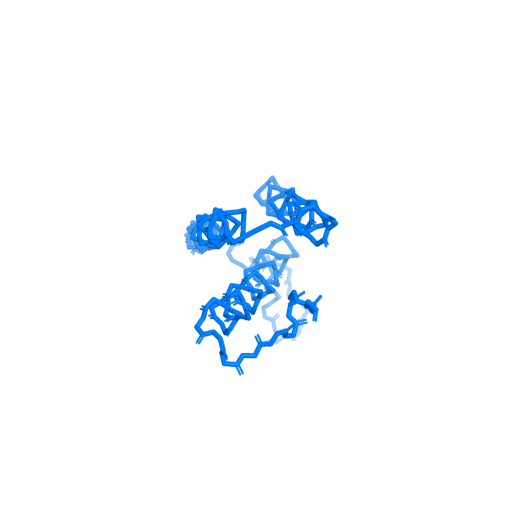3.007 1.00 80.75 91 GLY A O 1
ATOM 731 N N . LEU A 1 92 ? -12.974 -8.386 2.847 1.00 83.94 92 LEU A N 1
ATOM 732 C CA . LEU A 1 92 ? -13.621 -9.443 3.641 1.00 83.94 92 LEU A CA 1
ATOM 733 C C . LEU A 1 92 ? -14.035 -8.977 5.044 1.00 83.94 92 LEU A C 1
ATOM 735 O O . LEU A 1 92 ? -15.084 -9.401 5.535 1.00 83.94 92 LEU A O 1
ATOM 739 N N . ASN A 1 93 ? -13.242 -8.096 5.661 1.00 83.00 93 ASN A N 1
ATOM 740 C CA . ASN A 1 93 ? -13.550 -7.520 6.966 1.00 83.00 93 ASN A CA 1
ATOM 741 C C . ASN A 1 93 ? -14.766 -6.586 6.918 1.00 83.00 93 ASN A C 1
ATOM 743 O O . ASN A 1 93 ? -15.673 -6.715 7.736 1.00 83.00 93 ASN A O 1
ATOM 747 N N . ILE A 1 94 ? -14.833 -5.690 5.930 1.00 76.06 94 ILE A N 1
ATOM 748 C CA . ILE A 1 94 ? -15.939 -4.726 5.804 1.00 76.06 94 ILE A CA 1
ATOM 749 C C . ILE A 1 94 ? -17.248 -5.400 5.389 1.00 76.06 94 ILE A C 1
ATOM 751 O O . ILE A 1 94 ? -18.308 -5.017 5.881 1.00 76.06 94 ILE A O 1
ATOM 755 N N . PHE A 1 95 ? -17.193 -6.429 4.541 1.00 79.81 95 PHE A N 1
ATOM 756 C CA . PHE A 1 95 ? -18.380 -7.210 4.179 1.00 79.81 95 PHE A CA 1
ATOM 757 C C . PHE A 1 95 ? -18.876 -8.125 5.313 1.00 79.81 95 PHE A C 1
ATOM 759 O O . PHE A 1 95 ? -19.880 -8.810 5.137 1.00 79.81 95 PHE A O 1
ATOM 766 N N . GLY A 1 96 ? -18.193 -8.159 6.467 1.00 73.69 96 GLY A N 1
ATOM 767 C CA . GLY A 1 96 ? -18.569 -8.993 7.612 1.00 73.69 96 GLY A CA 1
ATOM 768 C C . GLY A 1 96 ? -18.420 -10.495 7.356 1.00 73.69 96 GLY A C 1
ATOM 769 O O . GLY A 1 96 ? -18.950 -11.301 8.114 1.00 73.69 96 GLY A O 1
ATOM 770 N N . VAL A 1 97 ? -17.715 -10.876 6.284 1.00 75.69 97 VAL A N 1
ATOM 771 C CA . VAL A 1 97 ? -17.495 -12.278 5.905 1.00 75.69 97 VAL A CA 1
ATOM 772 C C . VAL A 1 97 ? -16.394 -12.888 6.768 1.00 75.69 97 VAL A C 1
ATOM 774 O O . VAL A 1 97 ? -16.490 -14.059 7.134 1.00 75.69 97 VAL A O 1
ATOM 777 N N . ASN A 1 98 ? -15.336 -12.124 7.083 1.00 70.38 98 ASN A N 1
ATOM 778 C CA . ASN A 1 98 ? -14.259 -12.612 7.944 1.00 70.38 98 ASN A CA 1
ATOM 779 C C . ASN A 1 98 ? -13.446 -11.505 8.640 1.00 70.38 98 ASN A C 1
ATOM 781 O O . ASN A 1 98 ? -13.054 -10.512 8.028 1.00 70.38 98 ASN A O 1
ATOM 785 N N . ASN A 1 99 ? -13.083 -11.738 9.902 1.00 73.62 99 ASN A N 1
ATOM 786 C CA . ASN A 1 99 ? -12.426 -10.766 10.778 1.00 73.62 99 ASN A CA 1
ATOM 787 C C . ASN A 1 99 ? -10.895 -10.940 10.828 1.00 73.62 99 ASN A C 1
ATOM 789 O O . ASN A 1 99 ? -10.256 -10.465 11.756 1.00 73.62 99 ASN A O 1
ATOM 793 N N . ILE A 1 100 ? -10.294 -11.636 9.854 1.00 74.31 100 ILE A N 1
ATOM 794 C CA . ILE A 1 100 ? -8.872 -12.041 9.900 1.00 74.31 100 ILE A CA 1
ATOM 795 C C . ILE A 1 100 ? -7.925 -10.845 10.083 1.00 74.31 100 ILE A C 1
ATOM 797 O O . ILE A 1 100 ? -6.941 -10.966 10.804 1.00 74.31 100 ILE A O 1
ATOM 801 N N . ILE A 1 101 ? -8.214 -9.702 9.446 1.00 73.44 101 ILE A N 1
ATOM 802 C CA . ILE A 1 101 ? -7.380 -8.492 9.572 1.00 73.44 101 ILE A CA 1
ATOM 803 C C . ILE A 1 101 ? -7.611 -7.775 10.893 1.00 73.44 101 ILE A C 1
ATOM 805 O O . ILE A 1 101 ? -6.662 -7.466 11.604 1.00 73.44 101 ILE A O 1
ATOM 809 N N . PHE A 1 102 ? -8.867 -7.454 11.189 1.00 73.38 102 PHE A N 1
ATOM 810 C CA . PHE A 1 102 ? -9.239 -6.765 12.413 1.00 73.38 102 PHE A CA 1
ATOM 811 C C . PHE A 1 102 ? -10.068 -7.731 13.234 1.00 73.38 102 PHE A C 1
ATOM 813 O O . PHE A 1 102 ? -11.292 -7.799 13.088 1.00 73.38 102 PHE A O 1
ATOM 820 N N . GLN A 1 103 ? -9.367 -8.515 14.050 1.00 67.38 103 GLN A N 1
ATOM 821 C CA . GLN A 1 103 ? -9.993 -9.331 15.076 1.00 67.38 103 GLN A CA 1
ATOM 822 C C . GLN A 1 103 ? -10.560 -8.365 16.117 1.00 67.38 103 GLN A C 1
ATOM 824 O O . GLN A 1 103 ? -9.806 -7.706 16.829 1.00 67.38 103 GLN A O 1
ATOM 829 N N . ARG A 1 104 ? -11.885 -8.213 16.116 1.00 58.00 104 ARG A N 1
ATOM 830 C CA . ARG A 1 104 ? -12.616 -7.577 17.212 1.00 58.00 104 ARG A CA 1
ATOM 831 C C . ARG A 1 104 ? -12.911 -8.602 18.290 1.00 58.00 104 ARG A C 1
ATOM 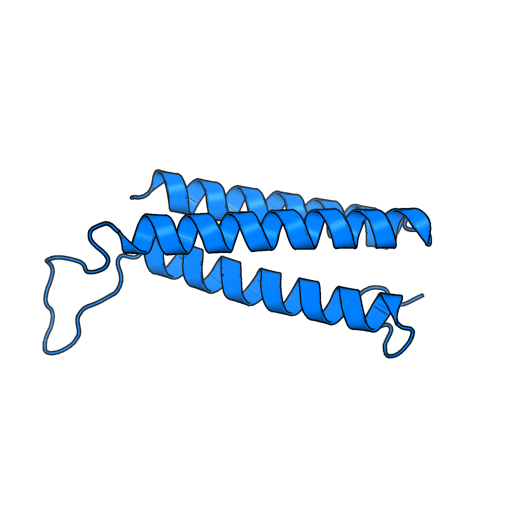833 O O . ARG A 1 104 ? -13.248 -9.744 17.901 1.00 58.00 104 ARG A O 1
#

Sequence (104 aa):
MIFISILAIVIDAVMFGAYIFQYQFGNQVSYTLGMLAQVIATLALVAMRVSYSKGKRWTNWRPYGYREPTFGYGIVVVSMIINLIVLFLYGLNIFGVNNIIFQR

pLDDT: mean 77.03, std 12.47, range [45.75, 91.56]

Radius of gyration: 16.42 Å; chains: 1; bounding box: 42×24×38 Å

Secondary structure (DSSP, 8-state):
-HHHHHHHHHHHHHHHHHHHHHHHH--HHHHHHHHHHHHHHHHHHHHHHHHHHTS--B-S---TT--PBPHHHHHHHHHHHHHHHHHHHHHHHHTTS--SSS--